Protein AF-T0HFY5-F1 (afdb_monomer_lite)

Organism: NCBI:txid1218564

Foldseek 3Di:
DVVVLVVLVVVLLVVLVVCLQVPLDPVVSVVSLVVSLVVSCVVCVVPDPVVVSVVVSVVSNVVSVVSSVVVVVVD

Sequence (75 aa):
MRTIFGIFFLLVVYLSVYFSLTVFNLWILLSTFSAVHIGLFQTFREYLNVKFYLFLAILHLFIVVCLNLYFRQVG

Radius of gyration: 13.08 Å; chains: 1; bounding box: 30×19×34 Å

Secondary structure (DSSP, 8-state):
-HHHHHHHHHHHHHHHHHHHHH---HHHHHHHHHHHHHHHHHHHGGG--HHHHHHHHHHHHHHHHHHHHHHHHH-

pLDDT: mean 76.11, std 7.64, range [51.34, 87.44]

Structure (mmCIF, N/CA/C/O backbone):
data_AF-T0HFY5-F1
#
_entry.id   AF-T0HFY5-F1
#
loop_
_atom_site.group_PDB
_atom_site.id
_atom_site.type_symbol
_atom_site.label_atom_id
_atom_site.label_alt_id
_atom_site.label_comp_id
_atom_site.label_asym_id
_atom_site.label_entity_id
_atom_site.label_seq_id
_atom_site.pdbx_PDB_ins_code
_atom_site.Cartn_x
_atom_site.Cartn_y
_atom_site.Cartn_z
_atom_site.occupancy
_atom_site.B_iso_or_equiv
_atom_site.auth_seq_id
_atom_site.auth_comp_id
_atom_site.auth_asym_id
_atom_site.auth_atom_id
_atom_site.pdbx_PDB_model_num
ATOM 1 N N . MET A 1 1 ? -13.724 -11.992 13.298 1.00 60.25 1 MET A N 1
ATOM 2 C CA . MET A 1 1 ? -13.267 -10.645 12.877 1.00 60.25 1 MET A CA 1
ATOM 3 C C . MET A 1 1 ? -11.757 -10.590 12.636 1.00 60.25 1 MET A C 1
ATOM 5 O O . MET A 1 1 ? -11.358 -10.382 11.500 1.00 60.25 1 MET A O 1
ATOM 9 N N . ARG A 1 2 ? -10.908 -10.845 13.647 1.00 63.75 2 ARG A N 1
ATOM 10 C CA . ARG A 1 2 ? -9.434 -10.731 13.542 1.00 63.75 2 ARG A CA 1
ATOM 11 C C . ARG A 1 2 ? -8.790 -11.585 12.433 1.00 63.75 2 ARG A C 1
ATOM 13 O O . ARG A 1 2 ? -7.942 -11.089 11.703 1.00 63.75 2 ARG A O 1
ATOM 20 N N . THR A 1 3 ? -9.225 -12.834 12.266 1.00 72.31 3 THR A N 1
ATOM 21 C CA . THR A 1 3 ? -8.705 -13.743 11.225 1.00 72.31 3 THR A CA 1
ATOM 22 C C . THR A 1 3 ? -9.122 -13.311 9.820 1.00 72.31 3 THR A C 1
ATOM 24 O O . THR A 1 3 ? -8.307 -13.318 8.910 1.00 72.31 3 THR A O 1
ATOM 27 N N . ILE A 1 4 ? -10.375 -12.868 9.662 1.00 74.38 4 ILE A N 1
ATOM 28 C CA . ILE A 1 4 ? -10.919 -12.368 8.389 1.00 74.38 4 ILE A CA 1
ATOM 29 C C . ILE A 1 4 ? -10.135 -11.132 7.943 1.00 74.38 4 ILE A C 1
ATOM 31 O O . ILE A 1 4 ? -9.728 -11.055 6.792 1.00 74.38 4 ILE A O 1
ATOM 35 N N . PHE A 1 5 ? -9.851 -10.216 8.872 1.00 69.75 5 PHE A N 1
ATOM 36 C CA . PHE A 1 5 ? -9.004 -9.052 8.619 1.00 69.75 5 PHE A CA 1
ATOM 37 C C . PHE A 1 5 ? -7.595 -9.444 8.153 1.00 69.75 5 PHE A C 1
ATOM 39 O O . PHE A 1 5 ? -7.108 -8.907 7.164 1.00 69.75 5 PHE A O 1
ATOM 46 N N . GLY A 1 6 ? -6.960 -10.412 8.826 1.00 72.25 6 GLY A N 1
ATOM 47 C CA . GLY A 1 6 ? -5.637 -10.910 8.439 1.00 72.25 6 GLY A CA 1
ATOM 48 C C . GLY A 1 6 ? -5.616 -11.539 7.042 1.00 72.25 6 GLY A C 1
ATOM 49 O O . GLY A 1 6 ? -4.715 -11.252 6.259 1.00 72.25 6 GLY A O 1
ATOM 50 N N . ILE A 1 7 ? -6.633 -12.340 6.705 1.00 78.62 7 ILE A N 1
ATOM 51 C CA . ILE A 1 7 ? -6.781 -12.952 5.374 1.00 78.62 7 ILE A CA 1
ATOM 52 C C . ILE A 1 7 ? -6.986 -11.872 4.307 1.00 78.62 7 ILE A C 1
ATOM 54 O O . ILE A 1 7 ? -6.325 -11.904 3.272 1.00 78.62 7 ILE A O 1
ATOM 58 N N . PHE A 1 8 ? -7.855 -10.892 4.570 1.00 72.69 8 PHE A N 1
ATOM 59 C CA . PHE A 1 8 ? -8.108 -9.789 3.643 1.00 72.69 8 PHE A CA 1
ATOM 60 C C . PHE A 1 8 ? -6.843 -8.956 3.414 1.00 72.69 8 PHE A C 1
ATOM 62 O O . PHE A 1 8 ? -6.506 -8.638 2.279 1.00 72.69 8 PHE A O 1
ATOM 69 N N . PHE A 1 9 ? -6.097 -8.663 4.479 1.00 72.25 9 PHE A N 1
ATOM 70 C CA . PHE A 1 9 ? -4.830 -7.944 4.397 1.00 72.25 9 PHE A CA 1
ATOM 71 C C . PHE A 1 9 ? -3.771 -8.715 3.588 1.00 72.25 9 PHE A C 1
ATOM 73 O O . PHE A 1 9 ? -3.113 -8.132 2.729 1.00 72.25 9 PHE A O 1
ATOM 80 N N . LEU A 1 10 ? -3.637 -10.028 3.802 1.00 76.50 10 LEU A N 1
ATOM 81 C CA . LEU A 1 10 ? -2.720 -10.874 3.028 1.00 76.50 10 LEU A CA 1
ATOM 82 C C . LEU A 1 10 ? -3.094 -10.933 1.542 1.00 76.50 10 LEU A C 1
ATOM 84 O O . LEU A 1 10 ? -2.214 -10.814 0.691 1.00 76.50 10 LEU A O 1
ATOM 88 N N . LEU A 1 11 ? -4.386 -11.067 1.229 1.00 78.19 11 LEU A N 1
ATOM 89 C CA . LEU A 1 11 ? -4.890 -11.062 -0.147 1.00 78.19 11 LEU A CA 1
ATOM 90 C C . LEU A 1 11 ? -4.534 -9.751 -0.864 1.00 78.19 11 LEU A C 1
ATOM 92 O O . LEU A 1 11 ? -4.097 -9.756 -2.011 1.00 78.19 11 LEU A O 1
ATOM 96 N N . VAL A 1 12 ? -4.692 -8.633 -0.161 1.00 71.06 12 VAL A N 1
ATOM 97 C CA . VAL A 1 12 ? -4.373 -7.286 -0.639 1.00 71.06 12 VAL A CA 1
ATOM 98 C C . VAL A 1 12 ? -2.892 -7.129 -0.958 1.00 71.06 12 VAL A C 1
ATOM 100 O O . VAL A 1 12 ? -2.544 -6.648 -2.036 1.00 71.06 12 VAL A O 1
ATOM 103 N N . VAL A 1 13 ? -2.023 -7.548 -0.037 1.00 70.56 13 VAL A N 1
ATOM 104 C CA . VAL A 1 13 ? -0.571 -7.499 -0.242 1.00 70.56 13 VAL A CA 1
ATOM 105 C C . VAL A 1 13 ? -0.184 -8.376 -1.433 1.00 70.56 13 VAL A C 1
ATOM 107 O O . VAL A 1 13 ? 0.575 -7.936 -2.293 1.00 70.56 13 VAL A O 1
ATOM 110 N N . TYR A 1 14 ? -0.757 -9.578 -1.532 1.00 77.25 14 TYR A N 1
ATOM 111 C CA . TYR A 1 14 ? -0.511 -10.491 -2.646 1.00 77.25 14 TYR A CA 1
ATOM 112 C C . TYR A 1 14 ? -0.915 -9.888 -3.999 1.00 77.25 14 TYR A C 1
ATOM 114 O O . TYR A 1 14 ? -0.100 -9.868 -4.922 1.00 77.25 14 TYR A O 1
ATOM 122 N N . LEU A 1 15 ? -2.135 -9.346 -4.111 1.00 70.19 15 LEU A N 1
ATOM 123 C CA . LEU A 1 15 ? -2.597 -8.701 -5.344 1.00 70.19 15 LEU A CA 1
ATOM 124 C C . LEU A 1 15 ? -1.707 -7.511 -5.717 1.00 70.19 15 LEU A C 1
ATOM 126 O O . LEU A 1 15 ? -1.340 -7.370 -6.878 1.00 70.19 15 LEU A O 1
ATOM 130 N N . SER A 1 16 ? -1.337 -6.677 -4.742 1.00 67.19 16 SER A N 1
ATOM 131 C CA . SER A 1 16 ? -0.477 -5.506 -4.953 1.00 67.19 16 SER A CA 1
ATOM 132 C C . SER A 1 16 ? 0.892 -5.898 -5.523 1.00 67.19 16 SER A C 1
ATOM 134 O O . SER A 1 16 ? 1.340 -5.328 -6.518 1.00 67.19 16 SER A O 1
ATOM 136 N N . VAL A 1 17 ? 1.525 -6.933 -4.958 1.00 66.31 17 VAL A N 1
ATOM 137 C CA . VAL A 1 17 ? 2.804 -7.467 -5.455 1.00 66.31 17 VAL A CA 1
ATOM 138 C C . VAL A 1 17 ? 2.648 -8.062 -6.855 1.00 66.31 17 VAL A C 1
ATOM 140 O O . VAL A 1 17 ? 3.456 -7.766 -7.734 1.00 66.31 17 VAL A O 1
ATOM 143 N N . TYR A 1 18 ? 1.595 -8.847 -7.097 1.00 72.31 18 TYR A N 1
ATOM 144 C CA . TYR A 1 18 ? 1.322 -9.424 -8.415 1.00 72.31 18 TYR A CA 1
ATOM 145 C C . TYR A 1 18 ? 1.123 -8.346 -9.488 1.00 72.31 18 TYR A C 1
ATOM 147 O O . TYR A 1 18 ? 1.727 -8.425 -10.559 1.00 72.31 18 TYR A O 1
ATOM 155 N N . PHE A 1 19 ? 0.340 -7.305 -9.190 1.00 65.25 19 PHE A N 1
ATOM 156 C CA . PHE A 1 19 ? 0.159 -6.161 -10.082 1.00 65.25 19 PHE A CA 1
ATOM 157 C C . PHE A 1 19 ? 1.457 -5.376 -10.272 1.00 65.25 19 PHE A C 1
ATOM 159 O O . PHE A 1 19 ? 1.733 -4.957 -11.388 1.00 65.25 19 PHE A O 1
ATOM 166 N N . SER A 1 20 ? 2.297 -5.232 -9.246 1.00 62.91 20 SER A N 1
ATOM 167 C CA . SER A 1 20 ? 3.611 -4.588 -9.399 1.00 62.91 20 SER A CA 1
ATOM 168 C C . SER A 1 20 ? 4.554 -5.367 -10.322 1.00 62.91 20 SER A C 1
ATOM 170 O O . SER A 1 20 ? 5.438 -4.761 -10.920 1.00 62.91 20 SER A O 1
ATOM 172 N N . LEU A 1 21 ? 4.393 -6.690 -10.413 1.00 64.56 21 LEU A N 1
ATOM 173 C CA . LEU A 1 21 ? 5.180 -7.569 -11.285 1.00 64.56 21 LEU A CA 1
ATOM 174 C C . LEU A 1 21 ? 4.661 -7.595 -12.730 1.00 64.56 21 LEU A C 1
ATOM 176 O O . LEU A 1 21 ? 5.442 -7.774 -13.658 1.00 64.56 21 LEU A O 1
ATOM 180 N N . THR A 1 22 ? 3.349 -7.455 -12.926 1.00 67.31 22 THR A N 1
ATOM 181 C CA . THR A 1 22 ? 2.706 -7.542 -14.253 1.00 67.31 22 THR A CA 1
ATOM 182 C C . THR A 1 22 ? 2.443 -6.184 -14.894 1.00 67.31 22 THR A C 1
ATOM 184 O O . THR A 1 22 ? 2.362 -6.084 -16.117 1.00 67.31 22 THR A O 1
ATOM 187 N N . VAL A 1 23 ? 2.314 -5.129 -14.093 1.00 63.56 23 VAL A N 1
ATOM 188 C CA . VAL A 1 23 ? 1.942 -3.790 -14.538 1.00 63.56 23 VAL A CA 1
ATOM 189 C C . VAL A 1 23 ? 3.057 -2.816 -14.179 1.00 63.56 23 VAL A C 1
ATOM 191 O O . VAL A 1 23 ? 3.096 -2.262 -13.088 1.00 63.56 23 VAL A O 1
ATOM 194 N N . PHE A 1 24 ? 3.924 -2.522 -15.151 1.00 65.75 24 PHE A N 1
ATOM 195 C CA . PHE A 1 24 ? 4.970 -1.486 -15.055 1.00 65.75 24 PHE A CA 1
ATOM 196 C C . PHE A 1 24 ? 4.417 -0.048 -14.982 1.00 65.75 24 PHE A C 1
ATOM 198 O O . PHE A 1 24 ? 5.165 0.934 -14.978 1.00 65.75 24 PHE A O 1
ATOM 205 N N . ASN A 1 25 ? 3.090 0.103 -14.983 1.00 73.88 25 ASN A N 1
ATOM 206 C CA . ASN A 1 25 ? 2.426 1.390 -14.911 1.00 73.88 25 ASN A CA 1
ATOM 207 C C . ASN A 1 25 ? 2.124 1.760 -13.453 1.00 73.88 25 ASN A C 1
ATOM 209 O O . ASN A 1 25 ? 1.128 1.322 -12.871 1.00 73.88 25 ASN A O 1
ATOM 213 N N . LEU A 1 26 ? 2.958 2.651 -12.911 1.00 73.19 26 LEU A N 1
ATOM 214 C CA . LEU A 1 26 ? 2.836 3.224 -11.567 1.00 73.19 26 LEU A CA 1
ATOM 215 C C . LEU A 1 26 ? 1.414 3.739 -11.262 1.00 73.19 26 LEU A C 1
ATOM 217 O O . LEU A 1 26 ? 0.940 3.612 -10.136 1.00 73.19 26 LEU A O 1
ATOM 221 N N . TRP A 1 27 ? 0.714 4.294 -12.258 1.00 72.19 27 TRP A N 1
ATOM 222 C CA . TRP A 1 27 ? -0.628 4.857 -12.080 1.00 72.19 27 TRP A CA 1
ATOM 223 C C . TRP A 1 27 ? -1.681 3.798 -11.750 1.00 72.19 27 TRP A C 1
ATOM 225 O O . TRP A 1 27 ? -2.545 4.029 -10.904 1.00 72.19 27 TRP A O 1
ATOM 235 N N . ILE A 1 28 ? -1.590 2.625 -12.378 1.00 74.38 28 ILE A N 1
ATOM 236 C CA . ILE A 1 28 ? -2.492 1.501 -12.099 1.00 74.38 28 ILE A CA 1
ATOM 237 C C . ILE A 1 28 ? -2.203 0.959 -10.698 1.00 74.38 28 ILE A C 1
AT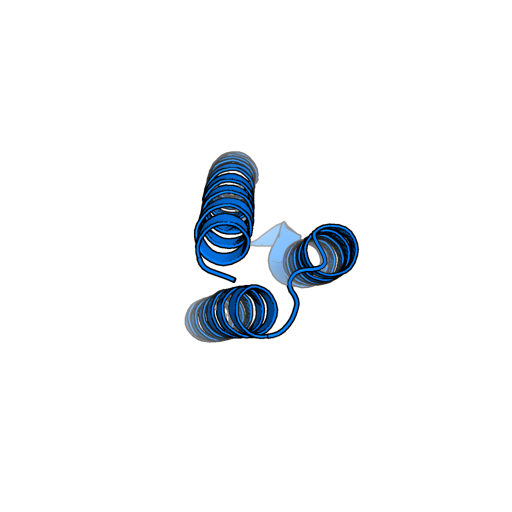OM 239 O O . ILE A 1 28 ? -3.122 0.697 -9.927 1.00 74.38 28 ILE A O 1
ATOM 243 N N . LEU A 1 29 ? -0.925 0.885 -10.336 1.00 75.50 29 LEU A N 1
ATOM 244 C CA . LEU A 1 29 ? -0.477 0.411 -9.034 1.00 75.50 29 LEU A CA 1
ATOM 245 C C . LEU A 1 29 ? -0.970 1.312 -7.886 1.00 75.50 29 LEU A C 1
ATOM 247 O O . LEU A 1 29 ? -1.501 0.817 -6.890 1.00 75.50 29 LEU A O 1
ATOM 251 N N . LEU A 1 30 ? -0.891 2.637 -8.065 1.00 79.88 30 LEU A N 1
ATOM 252 C CA . LEU A 1 30 ? -1.458 3.616 -7.130 1.00 79.88 30 LEU A CA 1
ATOM 253 C C . LEU A 1 30 ? -2.986 3.530 -7.045 1.00 79.88 30 LEU A C 1
ATOM 255 O O . LEU A 1 30 ? -3.547 3.653 -5.954 1.00 79.88 30 LEU A O 1
ATOM 259 N N . SER A 1 31 ? -3.664 3.322 -8.176 1.00 78.31 31 SER A N 1
ATOM 260 C CA . SER A 1 31 ? -5.123 3.193 -8.212 1.00 78.31 31 SER A CA 1
ATOM 261 C C . SER A 1 31 ? -5.592 1.970 -7.418 1.00 7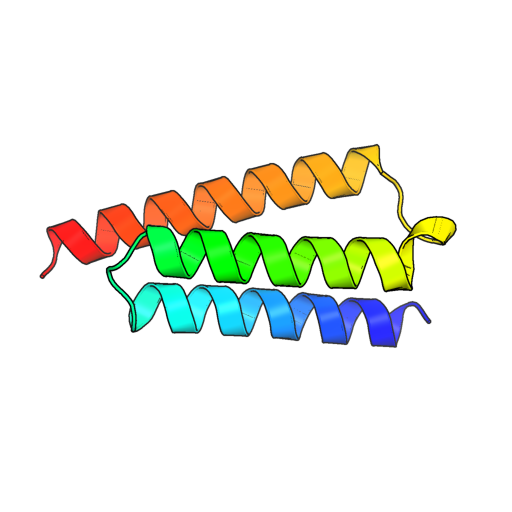8.31 31 SER A C 1
ATOM 263 O O . SER A 1 31 ? -6.446 2.098 -6.535 1.00 78.31 31 SER A O 1
ATOM 265 N N . THR A 1 32 ? -4.966 0.812 -7.643 1.00 77.81 32 THR A N 1
ATOM 266 C CA . THR A 1 32 ? -5.267 -0.426 -6.912 1.00 77.81 32 THR A CA 1
ATOM 267 C C . THR A 1 32 ? -4.946 -0.289 -5.424 1.00 77.81 32 THR A C 1
ATOM 269 O O . THR A 1 32 ? -5.771 -0.659 -4.588 1.00 77.81 32 THR A O 1
ATOM 272 N N . PHE A 1 33 ? -3.801 0.310 -5.074 1.00 82.94 33 PHE A N 1
ATOM 273 C CA . PHE A 1 33 ? -3.445 0.605 -3.684 1.00 82.94 33 PHE A CA 1
ATOM 274 C C . PHE A 1 33 ? -4.532 1.444 -2.989 1.00 82.94 33 PHE A C 1
ATOM 276 O O . PHE A 1 33 ? -4.995 1.094 -1.902 1.00 82.94 33 PHE A O 1
ATOM 283 N N . SER A 1 34 ? -4.987 2.519 -3.635 1.00 82.56 34 SER A N 1
ATOM 284 C CA . SER A 1 34 ? -6.000 3.421 -3.080 1.00 82.56 34 SER A CA 1
ATOM 285 C C . SER A 1 34 ? -7.351 2.728 -2.878 1.00 82.56 34 SER A C 1
ATOM 287 O O . SER A 1 34 ? -7.899 2.759 -1.774 1.00 82.56 34 SER A O 1
ATOM 289 N N . ALA A 1 35 ? -7.865 2.035 -3.902 1.00 81.88 35 ALA A N 1
ATOM 290 C CA . ALA A 1 35 ? -9.160 1.351 -3.838 1.00 81.88 35 ALA A CA 1
ATOM 291 C C . ALA A 1 35 ? -9.213 0.326 -2.694 1.00 81.88 35 ALA A C 1
ATOM 293 O O . ALA A 1 35 ? -10.183 0.249 -1.936 1.00 81.88 35 ALA A O 1
ATOM 294 N N . VAL A 1 36 ? -8.125 -0.420 -2.528 1.00 81.06 36 VAL A N 1
ATOM 295 C CA . VAL A 1 36 ? -8.000 -1.441 -1.498 1.00 81.06 36 VAL A CA 1
ATOM 296 C C . VAL A 1 36 ? -7.924 -0.841 -0.094 1.00 81.06 36 VAL A C 1
ATOM 298 O O . VAL A 1 36 ? -8.638 -1.287 0.809 1.00 81.06 36 VAL A O 1
ATOM 301 N N . HIS A 1 37 ? -7.093 0.183 0.105 1.00 82.81 37 HIS A N 1
ATOM 302 C CA . HIS A 1 37 ? -6.967 0.839 1.405 1.00 82.81 37 HIS A CA 1
ATOM 303 C C . HIS A 1 37 ? -8.248 1.599 1.800 1.00 82.81 37 HIS A C 1
ATOM 305 O O . HIS A 1 37 ? -8.575 1.660 2.988 1.00 82.81 37 HIS A O 1
ATOM 311 N N . ILE A 1 38 ? -9.019 2.112 0.835 1.00 83.69 38 ILE A N 1
ATOM 312 C CA . ILE A 1 38 ? -10.359 2.671 1.074 1.00 83.69 38 ILE A CA 1
ATOM 313 C C . ILE A 1 38 ? -11.326 1.574 1.534 1.00 83.69 38 ILE A C 1
ATOM 315 O O . ILE A 1 38 ? -11.976 1.741 2.567 1.00 83.69 38 ILE A O 1
ATOM 319 N N . GLY A 1 39 ? -11.388 0.439 0.828 1.00 80.25 39 GLY A N 1
ATOM 320 C CA . GLY A 1 39 ? -12.274 -0.674 1.190 1.00 80.25 39 GLY A CA 1
ATOM 321 C C . GLY A 1 39 ? -11.958 -1.262 2.569 1.00 80.25 39 GLY A C 1
ATOM 322 O O . GLY A 1 39 ? -12.862 -1.512 3.373 1.00 80.25 39 GLY A O 1
ATOM 323 N N . LEU A 1 40 ? -10.671 -1.410 2.892 1.00 78.44 40 LEU A N 1
ATOM 324 C CA . LEU A 1 40 ? -10.221 -1.903 4.193 1.00 78.44 40 LEU A CA 1
ATOM 325 C C . LEU A 1 40 ? -10.538 -0.908 5.320 1.00 78.44 40 LEU A C 1
ATOM 327 O O . LEU A 1 40 ? -11.004 -1.314 6.387 1.00 78.44 40 LEU A O 1
ATOM 331 N N . PHE A 1 41 ? -10.346 0.392 5.073 1.00 82.56 41 PHE A N 1
ATOM 332 C CA . PHE A 1 41 ? -10.684 1.436 6.038 1.00 82.56 41 PHE A CA 1
ATOM 333 C C . PHE A 1 41 ? -12.193 1.537 6.275 1.00 82.56 41 PHE A C 1
ATOM 335 O O . PHE A 1 41 ? -12.601 1.694 7.418 1.00 82.56 41 PHE A O 1
ATOM 342 N N . GLN A 1 42 ? -13.024 1.411 5.237 1.00 81.94 42 GLN A N 1
ATOM 343 C CA . GLN A 1 42 ? -14.484 1.408 5.383 1.00 81.94 42 GLN A CA 1
ATOM 344 C C . GLN A 1 42 ? -14.981 0.185 6.161 1.00 81.94 42 GLN A C 1
ATOM 346 O O . GLN A 1 42 ? -15.828 0.325 7.038 1.00 81.94 42 GLN A O 1
ATOM 351 N N . THR A 1 43 ? -14.427 -0.996 5.882 1.00 79.62 43 THR A N 1
ATOM 352 C CA . THR A 1 43 ? -14.902 -2.259 6.470 1.00 79.62 43 THR A CA 1
ATOM 353 C C . THR A 1 43 ? -14.470 -2.433 7.926 1.00 79.62 43 THR A C 1
ATOM 355 O O . THR A 1 43 ? -15.215 -2.974 8.737 1.00 79.62 43 THR A O 1
ATOM 358 N N . PHE A 1 44 ? -13.262 -1.986 8.279 1.00 78.19 44 PHE A N 1
ATOM 359 C CA . PHE A 1 44 ? -12.660 -2.274 9.586 1.00 78.19 44 PHE A CA 1
ATOM 360 C C . PHE A 1 44 ? -12.371 -1.024 10.417 1.00 78.19 44 PHE A C 1
ATOM 362 O O . PHE A 1 44 ? -11.610 -1.102 11.382 1.00 78.19 44 PHE A O 1
ATOM 369 N N . ARG A 1 45 ? -12.977 0.121 10.070 1.00 79.19 45 ARG A N 1
ATOM 370 C CA . ARG A 1 45 ? -12.730 1.427 10.703 1.00 79.19 45 ARG A CA 1
ATOM 371 C C . ARG A 1 45 ? -12.753 1.378 12.227 1.00 79.19 45 ARG A C 1
ATOM 373 O O . AR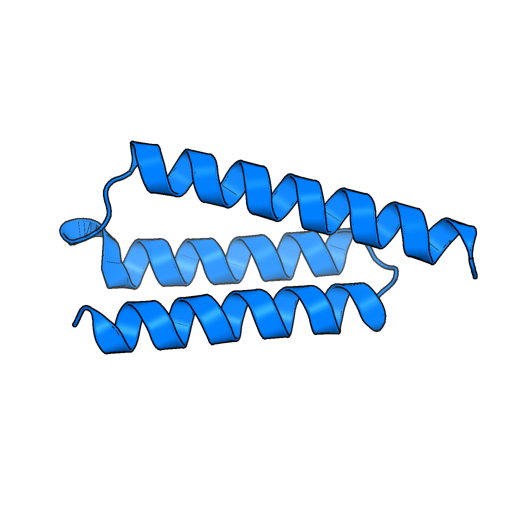G A 1 45 ? -11.870 1.928 12.871 1.00 79.19 45 ARG A O 1
ATOM 380 N N . GLU A 1 46 ? -13.759 0.709 12.782 1.00 80.19 46 GLU A N 1
ATOM 381 C CA . GLU A 1 46 ? -14.026 0.645 14.224 1.00 80.19 46 GLU A CA 1
ATOM 382 C C . GLU A 1 46 ? -13.020 -0.231 14.983 1.00 80.19 46 GLU A C 1
ATOM 384 O O . GLU A 1 46 ? -12.818 -0.055 16.181 1.00 80.19 46 GLU A O 1
ATOM 389 N N . TYR A 1 47 ? -12.347 -1.147 14.283 1.00 75.12 47 TYR A N 1
ATOM 390 C CA . TYR A 1 47 ? -11.373 -2.081 14.854 1.00 75.12 47 TYR A CA 1
ATOM 391 C C . TYR A 1 47 ? -9.921 -1.713 14.512 1.00 75.12 47 TYR A C 1
ATOM 393 O O . TYR A 1 47 ? -8.986 -2.379 14.964 1.00 75.12 47 TYR A O 1
ATOM 401 N N . LEU A 1 48 ? -9.717 -0.669 13.703 1.00 74.56 48 LEU A N 1
ATOM 402 C CA . LEU A 1 48 ? -8.413 -0.236 13.215 1.00 74.56 48 LEU A CA 1
ATOM 403 C C . LEU A 1 48 ? -7.808 0.832 14.124 1.00 74.56 48 LEU A C 1
ATOM 405 O O . LEU A 1 48 ? -8.366 1.907 14.329 1.00 74.56 48 LEU A O 1
ATOM 409 N N . ASN A 1 49 ? -6.582 0.590 14.587 1.00 84.12 49 ASN A N 1
ATOM 410 C CA . ASN A 1 49 ? -5.763 1.664 15.133 1.00 84.12 49 ASN A CA 1
ATOM 411 C C . ASN A 1 49 ? -5.254 2.538 13.974 1.00 84.12 49 ASN A C 1
ATOM 413 O O . ASN A 1 49 ? -4.317 2.160 13.268 1.00 84.12 49 ASN A O 1
ATOM 417 N N . VAL A 1 50 ? -5.872 3.707 13.788 1.00 80.56 50 VAL A N 1
ATOM 418 C CA . VAL A 1 50 ? -5.619 4.620 12.657 1.00 80.56 50 VAL A CA 1
ATOM 419 C C . VAL A 1 50 ? -4.142 5.004 12.526 1.00 80.56 50 VAL A C 1
ATOM 421 O O . VAL A 1 50 ? -3.626 5.064 11.412 1.00 80.56 50 VAL A O 1
ATOM 424 N N . LYS A 1 51 ? -3.431 5.215 13.644 1.00 83.94 51 LYS A N 1
ATOM 425 C CA . LYS A 1 51 ? -2.002 5.580 13.617 1.00 83.94 51 LYS A CA 1
ATOM 426 C C . LYS A 1 51 ? -1.146 4.448 13.056 1.00 83.94 51 LYS A C 1
ATOM 428 O O . LYS A 1 51 ? -0.315 4.676 12.182 1.00 83.94 51 LYS A O 1
ATOM 433 N N . PHE A 1 52 ? -1.378 3.228 13.539 1.00 80.19 52 PHE A N 1
ATOM 434 C CA . PHE A 1 52 ? -0.667 2.041 13.068 1.00 80.19 52 PHE A CA 1
ATOM 435 C C . PHE A 1 52 ? -0.998 1.738 11.605 1.00 80.19 52 PHE A C 1
ATOM 437 O O . PHE A 1 52 ? -0.112 1.421 10.818 1.00 80.19 52 PHE A O 1
ATOM 444 N N . TYR A 1 53 ? -2.263 1.909 11.225 1.00 83.50 53 TYR A N 1
ATOM 445 C CA . TYR A 1 53 ? -2.722 1.721 9.856 1.00 83.50 53 TYR A CA 1
ATOM 446 C C . TYR A 1 53 ? -2.062 2.675 8.863 1.00 83.50 53 TYR A C 1
ATOM 448 O O . TYR A 1 53 ? -1.557 2.227 7.838 1.00 83.50 53 TYR A O 1
ATOM 456 N N . LEU A 1 54 ? -2.034 3.974 9.174 1.00 84.31 54 LEU A N 1
ATOM 457 C CA . LEU A 1 54 ? -1.385 4.978 8.329 1.00 84.31 54 LEU A CA 1
ATOM 458 C C . LEU A 1 54 ? 0.103 4.680 8.158 1.00 84.31 54 LEU A C 1
ATOM 460 O O . LEU A 1 54 ? 0.607 4.736 7.040 1.00 84.31 54 LEU A O 1
ATOM 464 N N . PHE A 1 55 ? 0.787 4.307 9.243 1.00 84.38 55 PHE A N 1
ATOM 465 C CA . PHE A 1 55 ? 2.189 3.904 9.180 1.00 84.38 55 PHE A CA 1
ATOM 466 C C . PHE A 1 55 ? 2.396 2.718 8.227 1.00 84.38 55 PHE A C 1
ATOM 468 O O . PHE A 1 55 ? 3.254 2.766 7.346 1.00 84.38 55 PHE A O 1
ATOM 475 N N . LEU A 1 56 ? 1.568 1.678 8.354 1.00 83.12 56 LEU A N 1
ATOM 476 C CA . LEU A 1 56 ? 1.659 0.484 7.515 1.00 83.12 56 LEU A CA 1
ATOM 477 C C . LEU A 1 56 ? 1.311 0.766 6.049 1.00 83.12 56 LEU A C 1
ATOM 479 O O . LEU A 1 56 ? 1.946 0.213 5.157 1.00 83.12 56 LEU A O 1
ATOM 483 N N . ALA A 1 57 ? 0.338 1.642 5.794 1.00 84.88 57 ALA A N 1
ATOM 484 C CA . ALA A 1 57 ? -0.028 2.066 4.448 1.00 84.88 57 ALA A CA 1
ATOM 485 C C . ALA A 1 57 ? 1.118 2.838 3.775 1.00 84.88 57 ALA A C 1
ATOM 487 O O . ALA A 1 57 ? 1.457 2.544 2.632 1.00 84.88 57 ALA A O 1
ATOM 488 N N . ILE A 1 58 ? 1.768 3.767 4.484 1.00 87.44 58 ILE A N 1
ATOM 489 C CA . ILE A 1 58 ? 2.936 4.498 3.961 1.00 87.44 58 ILE A CA 1
ATOM 490 C C . ILE A 1 58 ? 4.082 3.530 3.651 1.00 87.44 58 ILE A C 1
ATOM 492 O O . ILE A 1 58 ? 4.680 3.613 2.579 1.00 87.44 58 ILE A O 1
ATOM 496 N N . LEU A 1 59 ? 4.360 2.584 4.555 1.00 85.88 59 LEU A N 1
ATOM 497 C CA . LEU A 1 59 ? 5.384 1.562 4.339 1.00 85.88 59 LEU A CA 1
ATOM 498 C C . LEU A 1 59 ? 5.065 0.692 3.113 1.00 85.88 59 LEU A C 1
ATOM 500 O O . LEU A 1 59 ? 5.940 0.438 2.288 1.00 85.88 59 LEU A O 1
ATOM 504 N N . HIS A 1 60 ? 3.809 0.265 2.969 1.00 83.94 60 HIS A N 1
ATOM 505 C CA . HIS A 1 60 ? 3.362 -0.529 1.827 1.00 83.94 60 HIS A CA 1
ATOM 506 C C . HIS A 1 60 ? 3.501 0.254 0.514 1.00 83.94 60 HIS A C 1
ATOM 508 O O . HIS A 1 60 ? 4.053 -0.275 -0.448 1.00 83.94 60 HIS A O 1
ATOM 514 N N . LEU A 1 61 ? 3.096 1.528 0.491 1.00 85.44 61 LEU A N 1
ATOM 515 C CA . LEU A 1 61 ? 3.261 2.403 -0.671 1.00 85.44 61 LEU A CA 1
ATOM 516 C C . LEU A 1 61 ? 4.738 2.559 -1.056 1.00 85.44 61 LEU A C 1
ATOM 518 O O . LEU A 1 61 ? 5.078 2.483 -2.235 1.00 85.44 61 LEU A O 1
ATOM 522 N N . PHE A 1 62 ? 5.619 2.733 -0.069 1.00 87.31 62 PHE A N 1
ATOM 523 C CA . PHE A 1 62 ? 7.057 2.840 -0.299 1.00 87.31 62 PHE A CA 1
ATOM 524 C C . PHE A 1 62 ? 7.624 1.581 -0.971 1.00 87.31 62 PHE A C 1
ATOM 526 O O . PHE A 1 62 ? 8.301 1.685 -1.992 1.00 87.31 62 PHE A O 1
ATOM 533 N N . ILE A 1 63 ? 7.286 0.392 -0.460 1.00 83.81 63 ILE A N 1
ATOM 534 C CA . ILE A 1 63 ? 7.724 -0.892 -1.035 1.00 83.81 63 ILE A CA 1
ATOM 535 C C . ILE A 1 63 ? 7.230 -1.045 -2.477 1.00 83.81 63 ILE A C 1
ATOM 537 O O . ILE A 1 63 ? 8.004 -1.414 -3.357 1.00 83.81 63 ILE A O 1
ATOM 541 N N . VAL A 1 64 ? 5.960 -0.727 -2.726 1.00 81.38 64 VAL A N 1
ATOM 542 C CA . VAL A 1 64 ? 5.330 -0.802 -4.050 1.00 81.38 64 VAL A CA 1
ATOM 543 C C . VAL A 1 64 ? 6.042 0.106 -5.062 1.00 81.38 64 VAL A C 1
ATOM 545 O O . VAL A 1 64 ? 6.334 -0.318 -6.180 1.00 81.38 64 VAL A O 1
ATOM 548 N N . VAL A 1 65 ? 6.391 1.335 -4.669 1.00 83.19 65 VAL A N 1
ATOM 549 C CA . VAL A 1 65 ? 7.153 2.261 -5.525 1.00 83.19 65 VAL A CA 1
ATOM 550 C C . VAL A 1 65 ? 8.572 1.747 -5.776 1.00 83.19 65 VAL A C 1
ATOM 552 O O . VAL A 1 65 ? 9.020 1.755 -6.923 1.00 83.19 65 VAL A O 1
ATOM 555 N N . CYS A 1 66 ? 9.270 1.272 -4.741 1.00 83.50 66 CYS A N 1
ATOM 556 C CA . CYS A 1 66 ? 10.610 0.700 -4.881 1.00 83.50 66 CYS A CA 1
ATOM 557 C C . CYS A 1 66 ? 10.625 -0.503 -5.831 1.00 83.50 66 CYS A C 1
ATOM 559 O O . CYS A 1 66 ? 11.486 -0.565 -6.706 1.00 83.50 66 CYS A O 1
ATOM 561 N N . LEU A 1 67 ? 9.664 -1.421 -5.698 1.00 78.56 67 LEU A N 1
ATOM 562 C CA . LEU A 1 67 ? 9.530 -2.579 -6.584 1.00 78.56 67 LEU A CA 1
ATOM 563 C C . LEU A 1 67 ? 9.252 -2.147 -8.025 1.00 78.56 67 LEU A C 1
ATOM 565 O O . LEU A 1 67 ? 9.934 -2.607 -8.937 1.00 78.56 67 LEU A O 1
ATOM 569 N N . ASN A 1 68 ? 8.322 -1.215 -8.239 1.00 78.75 68 ASN A N 1
ATOM 570 C CA . ASN A 1 68 ? 8.030 -0.703 -9.577 1.00 78.75 68 ASN A CA 1
ATOM 571 C C . ASN A 1 68 ? 9.258 -0.043 -10.236 1.00 78.75 68 ASN A C 1
ATOM 573 O O . ASN A 1 68 ? 9.506 -0.249 -11.423 1.00 78.75 68 ASN A O 1
ATOM 577 N N . LEU A 1 69 ? 10.045 0.735 -9.483 1.00 79.62 69 LEU A N 1
ATOM 578 C CA . LEU A 1 69 ? 11.289 1.330 -9.987 1.00 79.62 69 LEU A CA 1
ATOM 579 C C . LEU A 1 69 ? 12.357 0.273 -10.287 1.00 79.62 69 LEU A C 1
ATOM 581 O O . LEU A 1 69 ? 13.001 0.356 -11.330 1.00 79.62 69 LEU A O 1
ATOM 585 N N . TYR A 1 70 ? 12.516 -0.718 -9.406 1.00 79.88 70 TYR A N 1
ATOM 586 C CA . TYR A 1 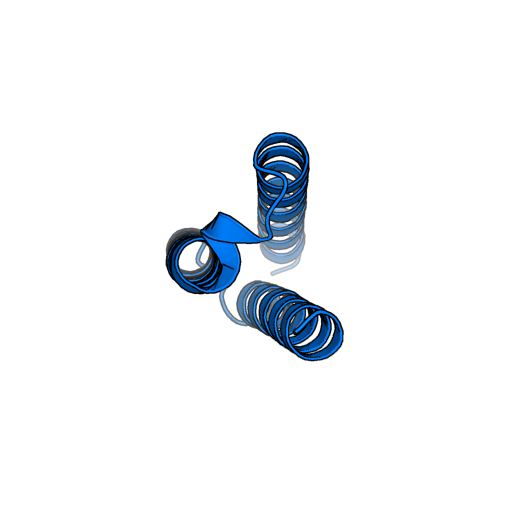70 ? 13.461 -1.818 -9.587 1.00 79.88 70 TYR A CA 1
ATOM 587 C C . TYR A 1 70 ? 13.157 -2.612 -10.860 1.00 79.88 70 TYR A C 1
ATOM 589 O O . TYR A 1 70 ? 14.027 -2.762 -11.713 1.00 79.88 70 TYR A O 1
ATOM 597 N N . PHE A 1 71 ? 11.912 -3.056 -11.048 1.00 72.44 71 PHE A N 1
ATOM 598 C CA . PHE A 1 71 ? 11.542 -3.816 -12.242 1.00 72.44 71 PHE A CA 1
ATOM 599 C C . PHE A 1 71 ? 11.648 -2.983 -13.522 1.00 72.44 71 PHE A C 1
ATOM 601 O O . PHE A 1 71 ? 12.083 -3.501 -14.546 1.00 72.44 71 PHE A O 1
ATOM 608 N N . ARG A 1 72 ? 11.337 -1.682 -13.469 1.00 70.62 72 ARG A N 1
ATOM 609 C CA . ARG A 1 72 ? 11.5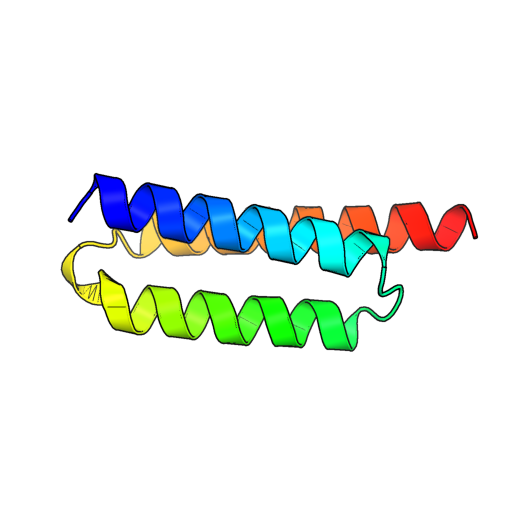03 -0.778 -14.616 1.00 70.62 72 ARG A CA 1
ATOM 610 C C . ARG A 1 72 ? 12.966 -0.573 -15.036 1.00 70.62 72 ARG A C 1
ATOM 612 O O . ARG A 1 72 ? 13.198 -0.171 -16.165 1.00 70.62 72 ARG A O 1
ATOM 619 N N . GLN A 1 73 ? 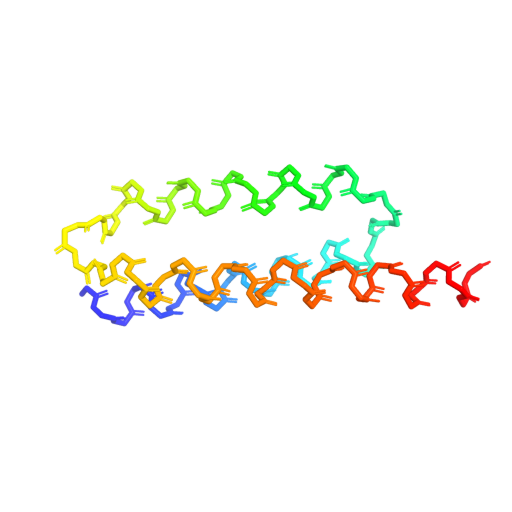13.941 -0.799 -14.155 1.00 62.16 73 GLN A N 1
ATOM 620 C CA . GLN A 1 73 ? 15.363 -0.752 -14.523 1.00 62.16 73 GLN A CA 1
ATOM 621 C C . GLN A 1 73 ? 15.857 -2.044 -15.187 1.00 62.16 73 GLN A C 1
ATOM 623 O O . GLN A 1 73 ? 16.910 -2.029 -15.818 1.00 62.16 73 GLN A O 1
ATOM 628 N N . VAL A 1 74 ? 15.137 -3.154 -15.003 1.00 58.69 74 VAL A N 1
ATOM 629 C CA . VAL A 1 74 ? 15.533 -4.488 -15.484 1.00 58.69 74 VAL A CA 1
ATOM 630 C C . VAL A 1 74 ? 14.896 -4.829 -16.842 1.00 58.69 74 VAL A C 1
ATOM 632 O O . VAL A 1 74 ? 15.428 -5.685 -17.546 1.00 58.69 74 VAL A O 1
ATOM 635 N N . GLY A 1 75 ? 13.787 -4.177 -17.212 1.00 51.34 75 GLY A N 1
ATOM 636 C CA . GLY A 1 75 ? 13.136 -4.290 -18.528 1.00 51.34 75 GLY A CA 1
ATOM 637 C C . GLY A 1 75 ? 13.557 -3.196 -19.497 1.00 51.34 75 GLY A C 1
ATOM 638 O O . GLY A 1 75 ? 13.652 -3.511 -20.703 1.00 51.34 75 GLY A O 1
#